Protein AF-A0A8J3P4T7-F1 (afdb_monomer)

Structure (mmCIF, N/CA/C/O backbone):
data_AF-A0A8J3P4T7-F1
#
_entry.id   AF-A0A8J3P4T7-F1
#
loop_
_atom_site.group_PDB
_atom_site.id
_atom_site.type_symbol
_atom_site.label_atom_id
_atom_site.label_alt_id
_atom_site.label_comp_id
_atom_site.label_asym_id
_atom_site.label_entity_id
_atom_site.label_seq_id
_atom_site.pdbx_PDB_ins_code
_atom_site.Cartn_x
_atom_site.Cartn_y
_atom_site.Cartn_z
_atom_site.occupancy
_atom_site.B_iso_or_equiv
_atom_site.auth_seq_id
_atom_site.auth_comp_id
_atom_site.auth_asym_id
_atom_site.auth_atom_id
_atom_site.pdbx_PDB_model_num
ATOM 1 N N . MET A 1 1 ? -15.531 -9.466 11.926 1.00 61.00 1 MET A N 1
ATOM 2 C CA . MET A 1 1 ? -15.523 -8.783 10.620 1.00 61.00 1 MET A CA 1
ATOM 3 C C . MET A 1 1 ? -15.262 -7.348 10.936 1.00 61.00 1 MET A C 1
ATOM 5 O O . MET A 1 1 ? -16.097 -6.675 11.536 1.00 61.00 1 MET A O 1
ATOM 9 N N . ASP A 1 2 ? -14.063 -6.942 10.598 1.00 74.38 2 ASP A N 1
ATOM 10 C CA . ASP A 1 2 ? -13.474 -5.731 11.106 1.00 74.38 2 ASP A CA 1
ATOM 11 C C . ASP A 1 2 ? -13.080 -4.893 9.894 1.00 74.38 2 ASP A C 1
ATOM 13 O O . ASP A 1 2 ? -12.621 -5.418 8.877 1.00 74.38 2 ASP A O 1
ATOM 17 N N . ARG A 1 3 ? -13.363 -3.593 9.956 1.00 80.06 3 ARG A N 1
ATOM 18 C CA . ARG A 1 3 ? -13.157 -2.675 8.839 1.00 80.06 3 ARG A CA 1
ATOM 19 C C . ARG A 1 3 ? -12.398 -1.461 9.326 1.00 80.06 3 ARG A C 1
ATOM 21 O O . ARG A 1 3 ? -12.899 -0.718 10.160 1.00 80.06 3 ARG A O 1
ATOM 28 N N . PHE A 1 4 ? -11.242 -1.237 8.728 1.00 79.94 4 PHE A N 1
ATOM 29 C CA . PHE A 1 4 ? -10.474 -0.017 8.874 1.00 79.94 4 PHE A CA 1
ATOM 30 C C . PHE A 1 4 ? -10.632 0.835 7.631 1.00 79.94 4 PHE A C 1
ATOM 32 O O . PHE A 1 4 ? -10.688 0.334 6.509 1.00 79.94 4 PHE A O 1
ATOM 39 N N . GLU A 1 5 ? -10.683 2.137 7.848 1.00 85.19 5 GLU A N 1
ATOM 40 C CA . GLU A 1 5 ? -10.713 3.127 6.793 1.00 85.19 5 GLU A CA 1
ATOM 41 C C . GLU A 1 5 ? -9.817 4.287 7.212 1.00 85.19 5 GLU A C 1
ATOM 43 O O . GLU A 1 5 ? -10.003 4.855 8.289 1.00 85.19 5 GLU A O 1
ATOM 48 N N . GLY A 1 6 ? -8.828 4.614 6.384 1.00 85.81 6 GLY A N 1
ATOM 49 C CA . GLY A 1 6 ? -7.815 5.592 6.754 1.00 85.81 6 GLY A CA 1
ATOM 50 C C . GLY A 1 6 ? -6.988 6.091 5.580 1.00 85.81 6 GLY A C 1
ATOM 51 O O . GLY A 1 6 ? -6.971 5.503 4.497 1.00 85.81 6 GLY A O 1
ATOM 52 N N . SER A 1 7 ? -6.302 7.206 5.819 1.00 88.75 7 SER A N 1
ATOM 53 C CA . SER A 1 7 ? -5.307 7.746 4.895 1.00 88.75 7 SER A CA 1
ATOM 54 C C . SER A 1 7 ? -3.943 7.125 5.186 1.00 88.75 7 SER A C 1
ATOM 56 O O . SER A 1 7 ? -3.545 6.974 6.340 1.00 88.75 7 SER A O 1
ATOM 58 N N . CYS A 1 8 ? -3.241 6.729 4.135 1.00 87.62 8 CYS A N 1
ATOM 59 C CA . CYS A 1 8 ? -1.933 6.089 4.191 1.00 87.62 8 CYS A CA 1
ATOM 60 C C . CYS A 1 8 ? -1.057 6.620 3.055 1.00 87.62 8 CYS A C 1
ATOM 62 O O . CYS A 1 8 ? -1.539 7.291 2.143 1.00 87.62 8 CYS A O 1
ATOM 64 N N . HIS A 1 9 ? 0.227 6.295 3.092 1.00 89.44 9 HIS A N 1
ATOM 65 C CA . HIS A 1 9 ? 1.133 6.494 1.970 1.00 89.44 9 HIS A CA 1
ATOM 66 C C . HIS A 1 9 ? 1.452 5.154 1.328 1.00 89.44 9 HIS A C 1
ATOM 68 O O . HIS A 1 9 ? 1.671 4.164 2.025 1.00 89.44 9 HIS A O 1
ATOM 74 N N . LEU A 1 10 ? 1.451 5.130 0.000 1.00 88.50 10 LEU A N 1
ATOM 75 C CA . LEU A 1 10 ? 1.885 3.983 -0.774 1.00 88.50 10 LEU A CA 1
ATOM 76 C C . LEU A 1 10 ? 3.315 4.242 -1.243 1.00 88.50 10 LEU A C 1
ATOM 78 O O . LEU A 1 10 ? 3.553 5.046 -2.150 1.00 88.50 10 LEU A O 1
ATOM 82 N N . ASP A 1 11 ? 4.253 3.586 -0.570 1.00 89.62 11 ASP A N 1
ATOM 83 C CA . ASP A 1 11 ? 5.676 3.777 -0.772 1.00 89.62 11 ASP A CA 1
ATOM 84 C C . ASP A 1 11 ? 6.250 2.658 -1.662 1.00 89.62 11 ASP A C 1
ATOM 86 O O . ASP A 1 11 ? 6.135 1.482 -1.327 1.00 89.62 11 ASP A O 1
ATOM 90 N N . TRP A 1 12 ? 6.872 2.995 -2.797 1.00 89.44 12 TRP A N 1
ATOM 91 C CA . TRP A 1 12 ? 7.570 2.003 -3.634 1.00 89.44 12 TRP A CA 1
ATOM 92 C C . TRP A 1 12 ? 9.075 2.146 -3.514 1.00 89.44 12 TRP A C 1
ATOM 94 O O . TRP A 1 12 ? 9.629 3.240 -3.683 1.00 89.44 12 TRP A O 1
ATOM 104 N N . TRP A 1 13 ? 9.742 1.020 -3.299 1.00 85.69 13 TRP A N 1
ATOM 105 C CA .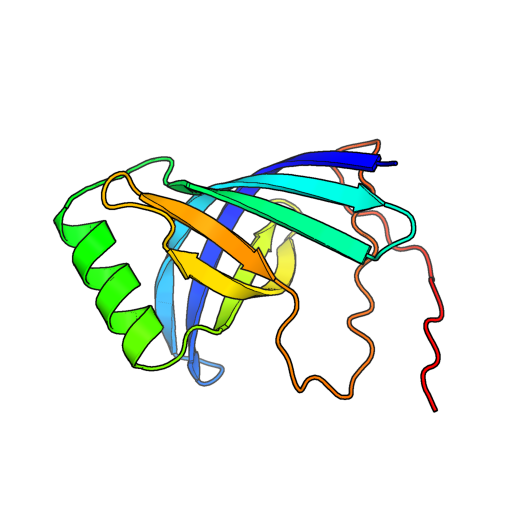 TRP A 1 13 ? 11.172 0.960 -3.053 1.00 85.69 13 TRP A CA 1
ATOM 106 C C . TRP A 1 13 ? 11.854 0.108 -4.119 1.00 85.69 13 TRP A C 1
ATOM 108 O O . TRP A 1 13 ? 11.618 -1.090 -4.209 1.00 85.69 13 TRP A O 1
ATOM 118 N N . ALA A 1 14 ? 12.785 0.696 -4.873 1.00 77.81 14 ALA A N 1
ATOM 119 C CA . ALA A 1 14 ? 13.640 -0.079 -5.781 1.00 77.81 14 ALA A CA 1
ATOM 120 C C . ALA A 1 14 ? 14.607 -0.992 -5.008 1.00 77.81 14 ALA A C 1
ATOM 122 O O . ALA A 1 14 ? 15.140 -1.969 -5.530 1.00 77.81 14 ALA A O 1
ATOM 123 N N . ASN A 1 15 ? 14.929 -0.587 -3.781 1.00 76.31 15 ASN A N 1
ATOM 124 C CA . ASN A 1 15 ? 15.770 -1.280 -2.817 1.00 76.31 15 ASN A CA 1
ATOM 125 C C . ASN A 1 15 ? 15.563 -0.639 -1.436 1.00 76.31 15 ASN A C 1
ATOM 127 O O . ASN A 1 15 ? 14.909 0.396 -1.319 1.00 76.31 15 ASN A O 1
ATOM 131 N N . SER A 1 16 ? 16.209 -1.187 -0.406 1.00 69.75 16 SER A N 1
ATOM 132 C CA . SER A 1 16 ? 16.109 -0.746 0.995 1.00 69.75 16 SER A CA 1
ATOM 133 C C . SER A 1 16 ? 16.494 0.716 1.277 1.00 69.75 16 SER A C 1
ATOM 135 O O . SER A 1 16 ? 16.494 1.136 2.432 1.00 69.75 16 SER A O 1
ATOM 137 N N . SER A 1 17 ? 16.926 1.490 0.281 1.00 74.44 17 SER A N 1
ATOM 138 C CA . SER A 1 17 ? 17.380 2.872 0.464 1.00 74.44 17 SER A CA 1
ATOM 139 C C . SER A 1 17 ? 16.895 3.840 -0.614 1.00 74.44 17 SER A C 1
ATOM 141 O O . SER A 1 17 ? 17.199 5.027 -0.520 1.00 74.44 17 SER A O 1
ATOM 143 N N . LEU A 1 18 ? 16.148 3.373 -1.619 1.00 76.06 18 LEU A N 1
ATOM 144 C CA . LEU A 1 18 ? 15.721 4.196 -2.747 1.00 76.06 18 LEU A CA 1
ATOM 145 C C . LEU A 1 18 ? 14.207 4.102 -2.948 1.00 76.06 18 LEU A C 1
ATOM 147 O O . LEU A 1 18 ? 13.713 3.163 -3.572 1.00 76.06 18 LEU A O 1
ATOM 151 N N . ASN A 1 19 ? 13.500 5.099 -2.418 1.00 80.88 19 ASN A N 1
ATOM 152 C CA . ASN A 1 19 ? 12.064 5.289 -2.601 1.00 80.88 19 ASN A CA 1
ATOM 153 C C . ASN A 1 19 ? 11.806 6.124 -3.868 1.00 80.88 19 ASN A C 1
ATOM 155 O O . ASN A 1 19 ? 12.416 7.181 -4.043 1.00 80.88 19 ASN A O 1
ATOM 159 N N . PHE A 1 20 ? 10.924 5.640 -4.744 1.00 77.56 20 PHE A N 1
ATOM 160 C CA . PHE A 1 20 ? 10.520 6.329 -5.979 1.00 77.56 20 PHE A CA 1
ATOM 161 C C . PHE A 1 20 ? 9.078 6.837 -5.960 1.00 77.56 20 PHE A C 1
ATOM 163 O O . PHE A 1 20 ? 8.715 7.652 -6.806 1.00 77.56 20 PHE A O 1
ATOM 170 N N . CYS A 1 21 ? 8.257 6.359 -5.032 1.00 75.81 21 CYS A N 1
ATOM 171 C CA . CYS A 1 21 ? 6.843 6.688 -4.937 1.00 75.81 21 CYS A CA 1
ATOM 172 C C . CYS A 1 21 ? 6.477 6.782 -3.462 1.00 75.81 21 CYS A C 1
ATOM 174 O O . CYS A 1 21 ? 6.903 5.922 -2.703 1.00 75.81 21 CYS A O 1
ATOM 176 N N . GLY A 1 22 ? 5.699 7.796 -3.085 1.00 81.19 22 GLY A N 1
ATOM 177 C CA . GLY A 1 22 ? 5.224 8.031 -1.716 1.00 81.19 22 GLY A CA 1
ATOM 178 C C . GLY A 1 22 ? 3.849 8.696 -1.707 1.00 81.19 22 GLY A C 1
ATOM 179 O O . GLY A 1 22 ? 3.580 9.605 -0.913 1.00 81.19 22 GLY A O 1
ATOM 180 N N . ASP A 1 23 ? 2.999 8.298 -2.652 1.00 84.81 23 ASP A N 1
ATOM 181 C CA . ASP A 1 23 ? 1.716 8.938 -2.907 1.00 84.81 23 ASP A CA 1
ATOM 182 C C . ASP A 1 23 ? 0.710 8.679 -1.786 1.00 84.81 23 ASP A C 1
ATOM 184 O O . ASP A 1 23 ? 0.590 7.574 -1.253 1.00 84.81 23 ASP A O 1
ATOM 188 N N . ALA A 1 24 ? 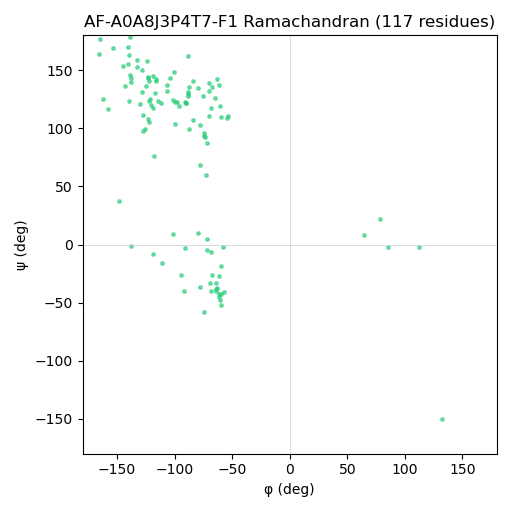-0.036 9.724 -1.429 1.00 89.00 24 ALA A N 1
ATOM 189 C CA . ALA A 1 24 ? -1.079 9.631 -0.422 1.00 89.00 24 ALA A CA 1
ATOM 190 C C . ALA A 1 24 ? -2.307 8.911 -0.998 1.00 89.00 24 ALA A C 1
ATOM 192 O O . ALA A 1 24 ? -2.856 9.288 -2.041 1.00 89.00 24 ALA A O 1
ATOM 193 N N . VAL A 1 25 ? -2.765 7.891 -0.285 1.00 88.56 25 VAL A N 1
ATOM 194 C CA . VAL A 1 25 ? -3.881 7.030 -0.659 1.00 88.56 25 VAL A CA 1
ATOM 195 C C . VAL A 1 25 ? -4.889 6.939 0.477 1.00 88.56 25 VAL A C 1
ATOM 197 O O . VAL A 1 25 ? -4.554 7.031 1.654 1.00 88.56 25 VAL A O 1
ATOM 200 N N . HIS A 1 26 ? -6.148 6.740 0.122 1.00 90.12 26 HIS A N 1
ATOM 201 C CA . HIS A 1 26 ? -7.193 6.347 1.057 1.00 90.12 26 HIS A CA 1
ATOM 202 C C . HIS A 1 26 ? -7.431 4.860 0.893 1.00 90.12 26 HIS A C 1
ATOM 204 O O . HIS A 1 26 ? -7.726 4.430 -0.223 1.00 90.12 26 HIS A O 1
ATOM 210 N N . VAL A 1 27 ? -7.324 4.096 1.974 1.00 87.62 27 VAL A N 1
ATOM 211 C CA . VAL A 1 27 ? -7.521 2.645 1.960 1.00 87.62 27 VAL A CA 1
ATOM 212 C C . VAL A 1 27 ? -8.680 2.244 2.856 1.00 87.62 27 VAL A C 1
ATOM 214 O O . VAL A 1 27 ? -8.919 2.827 3.914 1.00 87.62 27 VAL A O 1
ATOM 217 N N . VAL A 1 28 ? -9.389 1.213 2.423 1.00 87.12 28 VAL A N 1
ATOM 218 C CA . VAL A 1 28 ? -10.394 0.494 3.189 1.00 87.12 28 VAL A CA 1
ATOM 219 C C . VAL A 1 28 ? -9.915 -0.942 3.290 1.00 87.12 28 VAL A C 1
ATOM 221 O O . VAL A 1 28 ? -9.773 -1.617 2.275 1.00 87.12 28 VAL A O 1
ATOM 224 N N . ILE A 1 29 ? -9.660 -1.399 4.509 1.00 83.12 29 ILE A N 1
ATOM 225 C CA . ILE A 1 29 ? -9.188 -2.751 4.801 1.00 83.12 29 ILE A CA 1
ATOM 226 C C . ILE A 1 29 ? -10.312 -3.469 5.535 1.00 83.12 29 ILE A C 1
ATOM 228 O O . ILE A 1 29 ? -10.763 -3.014 6.584 1.00 83.12 29 ILE A O 1
ATOM 232 N N . THR A 1 30 ? -10.774 -4.581 4.985 1.00 79.69 30 THR A N 1
ATOM 233 C CA . THR A 1 30 ? -11.795 -5.450 5.569 1.00 79.69 30 THR A CA 1
ATOM 234 C C . THR A 1 30 ? -11.197 -6.814 5.857 1.00 79.69 30 THR A C 1
ATOM 236 O O . THR A 1 30 ? -10.592 -7.406 4.968 1.00 79.69 30 THR A O 1
ATOM 239 N N . SER A 1 31 ? -11.384 -7.334 7.067 1.00 75.25 31 SER A N 1
ATOM 240 C CA . SER A 1 31 ? -11.015 -8.708 7.410 1.00 75.25 31 SER A CA 1
ATOM 241 C C . SER A 1 31 ? -12.232 -9.558 7.770 1.00 75.25 31 SER A C 1
ATOM 243 O O . SER A 1 31 ? -13.183 -9.101 8.421 1.00 75.25 31 SER A O 1
ATOM 245 N N . ASP A 1 32 ? -12.187 -10.814 7.341 1.00 76.00 32 ASP A N 1
ATOM 246 C CA . ASP A 1 32 ? -13.172 -11.859 7.601 1.00 76.00 32 ASP A CA 1
ATOM 247 C C . ASP A 1 32 ? -12.474 -13.202 7.902 1.00 76.00 32 ASP A C 1
ATOM 249 O O . ASP A 1 32 ? -11.245 -13.286 7.913 1.00 76.00 32 ASP A O 1
ATOM 253 N N . ASP A 1 33 ? -13.244 -14.257 8.184 1.00 72.75 33 ASP A N 1
ATOM 254 C CA . ASP A 1 33 ? -12.705 -15.589 8.505 1.00 72.75 33 ASP A CA 1
ATOM 255 C C . ASP A 1 33 ? -11.848 -16.196 7.370 1.00 72.75 33 ASP A C 1
ATOM 257 O O . ASP A 1 33 ? -11.056 -17.107 7.612 1.00 72.75 33 ASP A O 1
ATOM 261 N N . GLY A 1 34 ? -11.983 -15.695 6.137 1.00 68.62 34 GLY A N 1
ATOM 262 C CA . GLY A 1 34 ? -11.204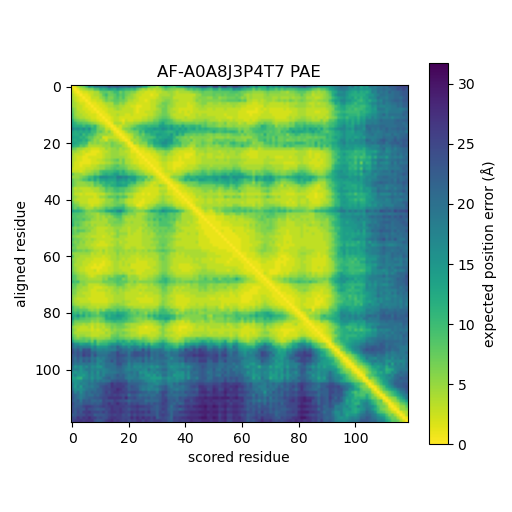 -16.083 4.962 1.00 68.62 34 GLY A CA 1
ATOM 263 C C . GLY A 1 34 ? -9.930 -15.267 4.719 1.00 68.62 34 GLY A C 1
ATOM 264 O O . GLY A 1 34 ? -9.190 -15.592 3.789 1.00 68.62 34 GLY A O 1
ATOM 265 N N . GLY A 1 35 ? -9.646 -14.238 5.526 1.00 72.12 35 GLY A N 1
ATOM 266 C CA . GLY A 1 35 ? -8.442 -13.412 5.407 1.00 72.12 35 GLY A CA 1
ATOM 267 C C . GLY A 1 35 ? -8.728 -11.913 5.453 1.00 72.12 35 GLY A C 1
ATOM 268 O O . GLY A 1 35 ? -9.657 -11.454 6.112 1.00 72.12 35 GLY A O 1
ATOM 269 N N . TRP A 1 36 ? -7.893 -11.126 4.774 1.00 76.50 36 TRP A N 1
ATOM 270 C CA . TRP A 1 36 ? -8.104 -9.689 4.627 1.00 76.50 36 TRP A CA 1
ATOM 271 C C . TRP A 1 36 ? -8.151 -9.295 3.154 1.00 76.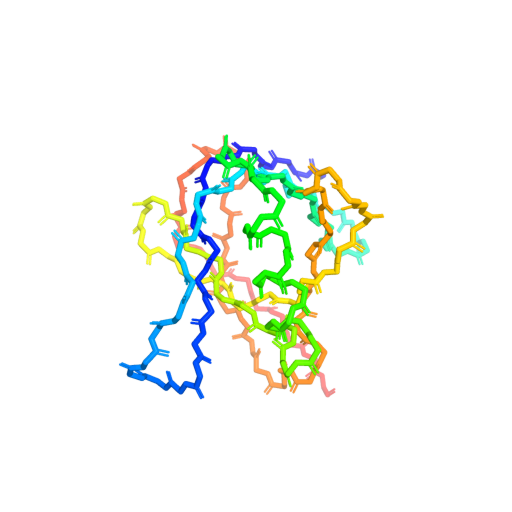50 36 TRP A C 1
ATOM 273 O O . TRP A 1 36 ? -7.421 -9.826 2.318 1.00 76.50 36 TRP A O 1
ATOM 283 N N . HIS A 1 37 ? -9.018 -8.339 2.858 1.00 76.38 37 HIS A N 1
ATOM 284 C CA . HIS A 1 37 ? -9.132 -7.669 1.578 1.00 76.38 37 HIS A CA 1
ATOM 285 C C . HIS A 1 37 ? -8.937 -6.179 1.801 1.00 76.38 37 HIS A C 1
ATOM 287 O O . HIS A 1 37 ? -9.425 -5.631 2.790 1.00 76.38 37 HIS A O 1
ATOM 293 N N . ALA A 1 38 ? -8.236 -5.514 0.896 1.00 84.19 38 ALA A N 1
ATOM 294 C CA . ALA A 1 38 ? -8.121 -4.075 0.965 1.00 84.19 38 ALA A CA 1
ATOM 295 C C . ALA A 1 38 ? -8.268 -3.451 -0.407 1.00 84.19 38 ALA A C 1
ATOM 297 O O . ALA A 1 38 ? -7.733 -3.935 -1.401 1.00 84.19 38 ALA A O 1
ATOM 298 N N . GLU A 1 39 ? -8.968 -2.333 -0.425 1.00 87.94 39 GLU A N 1
ATOM 299 C CA . GLU A 1 39 ? -9.154 -1.505 -1.599 1.00 87.94 39 GLU A CA 1
ATOM 300 C C . GLU A 1 39 ? -8.663 -0.106 -1.277 1.00 87.94 39 GLU A C 1
ATOM 302 O O . GLU A 1 39 ? -8.811 0.383 -0.156 1.00 87.94 39 GLU A O 1
ATOM 307 N N . GLY A 1 40 ? -8.078 0.555 -2.262 1.00 88.94 40 GLY A N 1
ATOM 308 C CA . GLY A 1 40 ? -7.575 1.901 -2.107 1.00 88.94 40 GLY A CA 1
ATOM 309 C C . GLY A 1 40 ? -7.852 2.778 -3.310 1.00 88.94 40 GLY A C 1
ATOM 310 O O . GLY A 1 40 ? -8.195 2.325 -4.405 1.00 88.94 40 GLY A O 1
ATOM 311 N N . ARG A 1 41 ? -7.723 4.078 -3.071 1.00 89.00 41 ARG A N 1
ATOM 312 C CA . ARG A 1 41 ? -7.747 5.114 -4.099 1.00 89.00 41 ARG A CA 1
ATOM 313 C C . ARG A 1 41 ? -6.686 6.163 -3.813 1.00 89.00 41 ARG A C 1
ATOM 315 O O . ARG A 1 41 ? -6.465 6.514 -2.655 1.00 89.00 41 ARG A O 1
ATOM 322 N N . PHE A 1 42 ? -6.087 6.723 -4.854 1.00 86.25 42 PHE A N 1
ATOM 323 C CA . PHE A 1 42 ? -5.194 7.873 -4.704 1.00 86.25 42 PHE A CA 1
ATOM 324 C C . PHE A 1 42 ? -5.968 9.120 -4.259 1.00 86.25 42 PHE A C 1
ATOM 326 O O . PHE A 1 42 ? -7.045 9.415 -4.779 1.00 86.25 42 PHE A O 1
ATOM 333 N N . LEU A 1 43 ? -5.421 9.857 -3.288 1.00 84.50 43 LEU A N 1
ATOM 334 C CA . LEU A 1 43 ? -6.001 11.118 -2.813 1.00 84.50 43 LEU A CA 1
ATOM 335 C C . LEU A 1 43 ? -5.709 12.275 -3.777 1.00 84.50 43 LEU A C 1
ATOM 337 O O . LEU A 1 43 ? -6.569 13.126 -3.994 1.00 84.50 43 LEU A O 1
ATOM 341 N N . ALA A 1 44 ? -4.521 12.282 -4.381 1.00 80.19 44 ALA A N 1
ATOM 342 C CA . ALA A 1 44 ? -4.106 13.243 -5.399 1.00 80.19 44 ALA A CA 1
ATOM 343 C C . ALA A 1 44 ? -3.827 12.507 -6.718 1.00 80.19 44 ALA A C 1
ATOM 345 O O . ALA A 1 44 ? -2.685 12.250 -7.083 1.00 80.19 44 ALA A O 1
ATOM 346 N N . PHE A 1 45 ? -4.894 12.114 -7.413 1.00 75.56 45 PHE A N 1
ATOM 347 C CA . PHE A 1 45 ? -4.781 11.361 -8.659 1.00 75.56 45 PHE A CA 1
ATOM 348 C C . PHE A 1 45 ? -4.448 12.265 -9.856 1.00 75.56 45 PHE A C 1
ATOM 350 O O . PHE A 1 45 ? -5.076 13.308 -10.052 1.00 75.56 45 PHE A O 1
ATOM 357 N N . SER A 1 46 ? -3.498 11.835 -10.688 1.00 82.06 46 SER A N 1
ATOM 358 C CA . SER A 1 46 ? -3.215 12.419 -12.003 1.00 82.06 46 SER A CA 1
ATOM 359 C C . SER A 1 46 ? -2.889 11.314 -13.006 1.00 82.06 46 SER A C 1
ATOM 361 O O . SER A 1 46 ? -2.425 10.247 -12.609 1.00 82.06 46 SER A O 1
ATOM 363 N N . GLU A 1 47 ? -3.098 11.567 -14.300 1.00 80.75 47 GLU A N 1
ATOM 364 C CA . GLU A 1 47 ? -2.741 10.613 -15.365 1.00 80.75 47 GLU A CA 1
ATOM 365 C C . GLU A 1 47 ? -1.249 10.254 -15.311 1.00 80.75 47 GLU A C 1
ATOM 367 O O . GLU A 1 47 ? -0.895 9.083 -15.365 1.00 80.75 47 GLU A O 1
ATOM 372 N N . THR A 1 48 ? -0.378 11.235 -15.057 1.00 81.44 48 THR A N 1
ATOM 373 C CA . THR A 1 48 ? 1.062 11.000 -14.869 1.00 81.44 48 THR A CA 1
ATOM 374 C C . THR A 1 48 ? 1.364 10.122 -13.650 1.00 81.44 48 THR A C 1
ATOM 376 O O . THR A 1 48 ? 2.260 9.282 -13.711 1.00 81.44 48 THR A O 1
ATOM 379 N N . ALA A 1 49 ? 0.622 10.280 -12.547 1.00 79.94 49 ALA A N 1
ATOM 380 C CA . ALA A 1 49 ? 0.773 9.412 -11.378 1.00 79.94 49 ALA A CA 1
ATOM 381 C C . ALA A 1 49 ? 0.299 7.981 -11.678 1.00 79.94 49 ALA A C 1
ATOM 383 O O . ALA A 1 49 ? 0.967 7.028 -11.291 1.00 79.94 49 ALA A O 1
ATOM 384 N N . LEU A 1 50 ? -0.804 7.818 -12.421 1.00 82.69 50 LEU A N 1
ATOM 385 C CA . LEU A 1 50 ? -1.267 6.501 -12.865 1.00 82.69 50 LEU A CA 1
ATOM 386 C C . LEU A 1 50 ? -0.227 5.811 -13.749 1.00 82.69 50 LEU A C 1
ATOM 388 O O . LEU A 1 50 ? 0.067 4.640 -13.523 1.00 82.69 50 LEU A O 1
ATOM 392 N N . GLU A 1 51 ? 0.329 6.516 -14.737 1.00 85.62 51 GLU A N 1
ATOM 393 C CA . GLU A 1 51 ? 1.381 5.978 -15.605 1.00 85.62 51 GLU A CA 1
ATOM 394 C C . GLU A 1 51 ? 2.611 5.562 -14.790 1.00 85.62 51 GLU A C 1
ATOM 396 O O . GLU A 1 51 ? 3.145 4.472 -14.997 1.00 85.62 51 GLU A O 1
ATOM 401 N N . GLY A 1 52 ? 3.014 6.383 -13.814 1.00 84.56 52 GLY A N 1
ATOM 402 C CA . GLY A 1 52 ? 4.106 6.073 -12.894 1.00 84.56 52 GLY A CA 1
ATOM 403 C C . GLY A 1 52 ? 3.842 4.807 -12.082 1.00 84.56 52 GLY A C 1
ATOM 404 O O . GLY A 1 52 ? 4.649 3.883 -12.104 1.00 84.56 52 GLY A O 1
ATOM 405 N N . VAL A 1 53 ? 2.690 4.717 -11.418 1.00 82.88 53 VAL A N 1
ATOM 406 C CA . VAL A 1 53 ? 2.320 3.541 -10.616 1.00 82.88 53 VAL A CA 1
ATOM 407 C C . VAL A 1 53 ? 2.167 2.294 -11.488 1.00 82.88 53 VAL 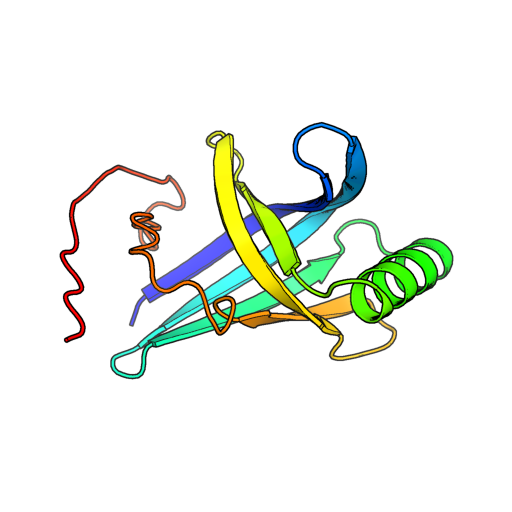A C 1
ATOM 409 O O . VAL A 1 53 ? 2.596 1.218 -11.081 1.00 82.88 53 VAL A O 1
ATOM 412 N N . THR A 1 54 ? 1.614 2.424 -12.696 1.00 86.69 54 THR A N 1
ATOM 413 C CA . THR A 1 54 ? 1.498 1.318 -13.661 1.00 86.69 54 THR A CA 1
ATOM 414 C C . THR A 1 54 ? 2.875 0.795 -14.053 1.00 86.69 54 THR A C 1
ATOM 416 O O . THR A 1 54 ? 3.098 -0.412 -14.033 1.00 86.69 54 THR A O 1
ATOM 419 N N . PHE A 1 55 ? 3.815 1.697 -14.345 1.00 86.69 55 PHE A N 1
ATOM 420 C CA . PHE A 1 55 ? 5.199 1.338 -14.643 1.00 86.69 55 PHE A CA 1
ATOM 421 C C . PHE A 1 55 ? 5.884 0.642 -13.457 1.00 86.69 55 PHE A C 1
ATOM 423 O O . PHE A 1 55 ? 6.566 -0.361 -13.645 1.00 86.69 55 PHE A O 1
ATOM 430 N N . LEU A 1 56 ? 5.675 1.132 -12.232 1.00 87.62 56 LEU A N 1
ATOM 431 C CA . LEU A 1 56 ? 6.210 0.491 -11.029 1.00 87.62 56 LEU A CA 1
ATOM 432 C C . LEU A 1 56 ? 5.607 -0.902 -10.807 1.00 87.62 56 LEU A C 1
ATOM 434 O O . LEU A 1 56 ? 6.348 -1.825 -10.494 1.00 87.62 56 LEU A O 1
ATOM 438 N N . CYS A 1 57 ? 4.303 -1.083 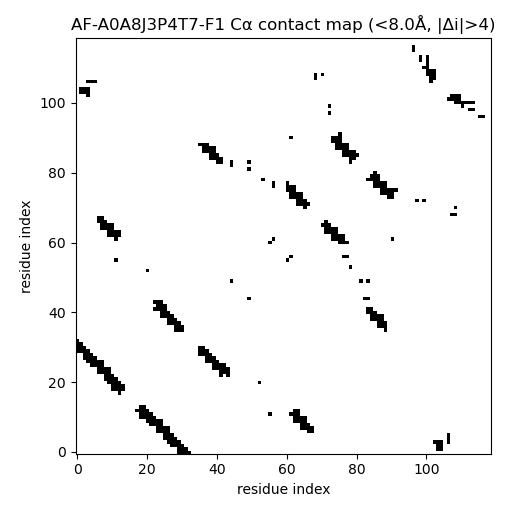-11.044 1.00 86.06 57 CYS A N 1
ATOM 439 C CA . CYS A 1 57 ? 3.648 -2.390 -10.938 1.00 86.06 57 CYS A CA 1
ATOM 440 C C . CYS A 1 57 ? 4.163 -3.412 -11.967 1.00 86.06 57 CYS A C 1
ATOM 442 O O . CYS A 1 57 ? 4.201 -4.599 -11.654 1.00 86.06 57 CYS A O 1
ATOM 444 N N . ASP A 1 58 ? 4.549 -2.974 -13.172 1.00 87.69 58 ASP A N 1
ATOM 445 C CA . ASP A 1 58 ? 5.166 -3.838 -14.196 1.00 87.69 58 ASP A CA 1
ATOM 446 C C . ASP A 1 58 ? 6.579 -4.297 -13.790 1.00 87.69 58 ASP A C 1
ATOM 448 O O . ASP A 1 58 ? 6.977 -5.425 -14.083 1.00 87.69 58 ASP A O 1
ATOM 452 N N . LEU A 1 59 ? 7.322 -3.446 -13.069 1.00 87.38 59 LEU A N 1
ATOM 453 C CA . LEU A 1 59 ? 8.641 -3.780 -12.525 1.00 87.38 59 LEU A CA 1
ATOM 454 C C . LEU A 1 59 ? 8.554 -4.712 -11.315 1.00 87.38 59 LEU A C 1
ATOM 456 O O . LEU A 1 59 ? 9.172 -5.775 -11.307 1.00 87.38 59 LEU A O 1
ATOM 460 N N . ASP A 1 60 ? 7.835 -4.278 -10.283 1.00 85.31 60 ASP A N 1
ATOM 461 C CA . ASP A 1 60 ? 7.563 -5.050 -9.079 1.00 85.31 60 ASP A CA 1
ATOM 462 C C . ASP A 1 60 ? 6.300 -4.499 -8.393 1.00 85.31 60 ASP A C 1
ATOM 464 O O . ASP A 1 60 ? 6.283 -3.349 -7.948 1.00 85.31 60 ASP A O 1
ATOM 468 N N . PRO A 1 61 ? 5.222 -5.289 -8.280 1.00 87.75 61 PRO A N 1
ATOM 469 C CA . PRO A 1 61 ? 3.964 -4.812 -7.723 1.00 87.75 61 PRO A CA 1
ATOM 470 C C . PRO A 1 61 ? 3.958 -4.778 -6.188 1.00 87.75 61 PRO A C 1
ATOM 472 O O . PRO A 1 61 ? 2.882 -4.614 -5.608 1.00 87.75 61 PRO A O 1
ATOM 475 N N . VAL A 1 62 ? 5.097 -4.970 -5.506 1.00 87.06 62 VAL A N 1
ATOM 476 C CA . VAL A 1 62 ? 5.182 -4.916 -4.043 1.00 87.06 62 VAL A CA 1
ATOM 477 C C . VAL A 1 62 ? 5.505 -3.494 -3.593 1.00 87.06 62 VAL A C 1
ATOM 479 O O . VAL A 1 62 ? 6.509 -2.895 -3.964 1.00 87.06 62 VAL A O 1
ATOM 482 N N . PHE A 1 63 ? 4.625 -2.948 -2.764 1.00 89.06 63 PHE A N 1
ATOM 483 C CA . PHE A 1 63 ? 4.734 -1.618 -2.178 1.00 89.06 63 PHE A CA 1
ATOM 484 C C . PHE A 1 63 ? 4.665 -1.736 -0.658 1.00 89.06 63 PHE A C 1
ATOM 486 O O . PHE A 1 63 ? 4.096 -2.687 -0.127 1.00 89.06 63 PHE A O 1
ATOM 493 N N . ASP A 1 64 ? 5.177 -0.739 0.050 1.00 88.75 64 ASP A N 1
ATOM 494 C CA . ASP A 1 64 ? 4.973 -0.582 1.482 1.00 88.75 64 ASP A CA 1
ATOM 495 C C . ASP A 1 64 ? 3.818 0.385 1.738 1.00 88.75 64 ASP A C 1
ATOM 497 O O . ASP A 1 64 ? 3.858 1.561 1.379 1.00 88.75 64 ASP A O 1
ATOM 501 N N . LEU A 1 65 ? 2.771 -0.106 2.396 1.00 86.94 65 LEU A N 1
ATOM 502 C CA . LEU A 1 65 ? 1.678 0.718 2.884 1.00 86.94 65 LEU A CA 1
ATOM 503 C C . LEU A 1 65 ? 2.061 1.308 4.241 1.00 86.94 65 LEU A C 1
ATOM 505 O O . LEU A 1 65 ? 2.084 0.600 5.250 1.00 86.94 65 LEU A O 1
ATOM 509 N N . ARG A 1 66 ? 2.353 2.608 4.269 1.00 87.69 66 ARG A N 1
ATOM 510 C CA . ARG A 1 66 ? 2.749 3.343 5.470 1.00 87.69 66 ARG A CA 1
ATOM 511 C C . ARG A 1 66 ? 1.568 4.083 6.091 1.00 87.69 66 ARG A C 1
ATOM 513 O O . ARG A 1 66 ? 0.948 4.940 5.463 1.00 87.69 66 ARG A O 1
ATOM 520 N N . PHE A 1 67 ? 1.293 3.783 7.353 1.00 83.38 67 PHE A N 1
ATOM 521 C CA . PHE A 1 67 ? 0.251 4.417 8.159 1.00 83.38 67 PHE A CA 1
ATOM 522 C C . PHE A 1 67 ? 0.787 5.665 8.875 1.00 83.38 67 PHE A C 1
ATOM 524 O O . PHE A 1 67 ? 1.996 5.822 9.051 1.00 83.38 67 PHE A O 1
ATOM 531 N N . GLU A 1 68 ? -0.109 6.537 9.347 1.00 78.88 68 GLU A N 1
ATOM 532 C CA . GLU A 1 68 ? 0.264 7.764 10.078 1.00 78.88 68 GLU A CA 1
ATOM 533 C C . GLU A 1 68 ? 1.033 7.491 11.384 1.00 78.88 68 GLU A C 1
ATOM 535 O O . GLU A 1 68 ? 1.866 8.298 11.787 1.00 78.88 68 GLU A O 1
ATOM 540 N N . ASP A 1 69 ? 0.818 6.328 12.008 1.00 75.94 69 ASP A N 1
ATOM 541 C CA . ASP A 1 69 ? 1.561 5.872 13.196 1.00 75.94 69 ASP A CA 1
ATOM 542 C C . ASP A 1 69 ? 3.016 5.453 12.872 1.00 75.94 69 ASP A C 1
ATOM 544 O O . ASP A 1 69 ? 3.804 5.127 13.754 1.00 75.94 69 ASP A O 1
ATOM 548 N N . GLY A 1 70 ? 3.396 5.458 11.589 1.00 76.25 70 GLY A N 1
ATOM 549 C CA . GLY A 1 70 ? 4.719 5.053 11.111 1.00 76.25 70 GLY A CA 1
ATOM 550 C C . GLY A 1 70 ? 4.872 3.549 10.879 1.00 76.25 70 GLY A C 1
ATOM 551 O O . GLY A 1 70 ? 5.920 3.113 10.406 1.00 76.25 70 GLY A O 1
ATOM 552 N N . GLY A 1 71 ? 3.837 2.753 11.165 1.00 79.31 71 GLY A N 1
ATOM 553 C CA . GLY A 1 71 ? 3.780 1.348 10.769 1.00 79.31 71 GLY A CA 1
ATOM 554 C C . GLY A 1 71 ? 3.773 1.195 9.246 1.00 79.31 71 GLY A C 1
ATOM 555 O O . GLY A 1 71 ? 3.150 1.991 8.546 1.00 79.31 71 GLY A O 1
ATOM 556 N N . THR A 1 72 ? 4.452 0.170 8.738 1.00 83.38 72 THR A N 1
ATOM 557 C CA . THR A 1 72 ? 4.545 -0.143 7.305 1.00 83.38 72 THR A CA 1
ATOM 558 C C . THR A 1 72 ? 4.181 -1.599 7.068 1.00 83.38 72 THR A C 1
ATOM 560 O O . THR A 1 72 ? 4.715 -2.469 7.752 1.00 83.38 72 THR A O 1
ATOM 563 N N . ILE A 1 73 ? 3.303 -1.879 6.110 1.00 81.12 73 ILE A N 1
ATOM 564 C CA . ILE A 1 73 ? 2.926 -3.248 5.741 1.00 81.12 73 ILE A CA 1
ATOM 565 C C . ILE A 1 73 ? 3.252 -3.460 4.263 1.00 81.12 73 ILE A C 1
ATOM 567 O O . ILE A 1 73 ? 2.736 -2.700 3.442 1.00 81.12 73 ILE A O 1
ATOM 571 N N . PRO A 1 74 ? 4.042 -4.483 3.899 1.00 84.75 74 PRO A N 1
ATOM 572 C CA . PRO A 1 74 ? 4.266 -4.791 2.498 1.00 84.75 74 PRO A CA 1
ATOM 573 C C . PRO A 1 74 ? 2.978 -5.363 1.899 1.00 84.75 74 PRO A C 1
ATOM 575 O O . PRO A 1 74 ? 2.339 -6.249 2.473 1.00 84.75 74 PRO A O 1
ATOM 578 N N . VAL A 1 75 ? 2.591 -4.851 0.739 1.00 85.50 75 VAL A N 1
ATOM 579 C CA . VAL A 1 75 ? 1.356 -5.181 0.029 1.00 85.50 75 VAL A CA 1
ATOM 580 C C . VAL A 1 75 ? 1.635 -5.336 -1.457 1.00 85.50 75 VAL A C 1
ATOM 582 O O . VAL A 1 75 ? 2.429 -4.599 -2.032 1.00 85.50 75 VAL A O 1
ATOM 585 N N . THR A 1 76 ? 0.953 -6.274 -2.104 1.00 88.19 76 THR A N 1
ATOM 586 C CA . THR A 1 76 ? 0.930 -6.349 -3.565 1.00 88.19 76 THR A CA 1
ATOM 587 C C . THR A 1 76 ? -0.228 -5.516 -4.093 1.00 88.19 76 THR A C 1
ATOM 589 O O . THR A 1 76 ? -1.383 -5.765 -3.730 1.00 88.19 76 THR A O 1
ATOM 592 N N . VAL A 1 77 ? 0.090 -4.539 -4.942 1.00 88.50 77 VAL A N 1
ATOM 593 C CA . VAL A 1 77 ? -0.859 -3.607 -5.557 1.00 88.50 77 VAL A CA 1
ATOM 594 C C . VAL A 1 77 ? -1.396 -4.185 -6.860 1.00 88.50 77 VAL A C 1
ATOM 596 O O . VAL A 1 77 ? -0.641 -4.602 -7.733 1.00 88.50 77 VAL A O 1
ATOM 599 N N . HIS A 1 78 ? -2.717 -4.150 -7.012 1.00 88.19 78 HIS A N 1
ATOM 600 C CA . HIS A 1 78 ? -3.427 -4.532 -8.229 1.00 88.19 78 HIS A CA 1
ATOM 601 C C . HIS A 1 78 ? -4.274 -3.355 -8.693 1.00 88.19 78 HIS A C 1
ATOM 603 O O . HIS A 1 78 ? -5.284 -3.031 -8.070 1.00 88.19 78 HIS A O 1
ATOM 609 N N . LEU A 1 79 ? -3.880 -2.694 -9.779 1.00 87.00 79 LEU A N 1
ATOM 610 C CA . LEU A 1 79 ? -4.676 -1.607 -10.349 1.00 87.00 79 LEU A CA 1
ATOM 611 C C . LEU A 1 79 ? -6.019 -2.154 -10.858 1.00 87.00 79 LEU A C 1
ATOM 613 O O . LEU A 1 79 ? -6.057 -3.105 -11.636 1.00 87.00 79 LEU A O 1
ATOM 617 N N . ILE A 1 80 ? -7.123 -1.561 -10.399 1.00 84.12 80 ILE A N 1
ATOM 618 C CA . ILE A 1 80 ? -8.488 -1.959 -10.776 1.00 84.12 80 ILE A CA 1
ATOM 619 C C . ILE A 1 80 ? -8.955 -1.150 -11.987 1.00 84.12 80 ILE A C 1
ATOM 621 O O . ILE A 1 80 ? -9.640 -1.686 -12.858 1.00 84.12 80 ILE A O 1
ATOM 625 N N . ASP A 1 81 ? -8.630 0.146 -12.036 1.00 78.56 81 ASP A N 1
ATOM 626 C CA . ASP A 1 81 ? -9.030 1.020 -13.136 1.00 78.56 81 ASP A CA 1
ATOM 627 C C . ASP A 1 81 ? -8.093 2.212 -13.374 1.00 78.56 81 ASP A C 1
ATOM 629 O O . ASP A 1 81 ? -7.243 2.569 -12.558 1.00 78.56 81 ASP A O 1
ATOM 633 N N . GLU A 1 82 ? -8.325 2.884 -14.503 1.00 75.88 82 GLU A N 1
ATOM 634 C CA . GLU A 1 82 ? -7.635 4.109 -14.926 1.00 75.88 82 GLU A CA 1
ATOM 635 C C . GLU A 1 82 ? -8.035 5.350 -14.103 1.00 75.88 82 GLU A C 1
ATOM 637 O O . GLU A 1 82 ? -7.633 6.467 -14.411 1.00 75.88 82 GLU A O 1
ATOM 642 N N . ARG A 1 83 ? -8.860 5.192 -13.060 1.00 75.12 83 ARG A N 1
ATOM 643 C CA . ARG A 1 83 ? -9.252 6.272 -12.140 1.00 75.12 83 ARG A CA 1
ATOM 644 C C . ARG A 1 83 ? -8.474 6.215 -10.830 1.00 75.12 83 ARG A C 1
ATOM 646 O O . ARG A 1 83 ? -8.814 6.933 -9.889 1.00 75.12 83 ARG A O 1
ATOM 653 N N . GLY A 1 84 ? -7.455 5.358 -10.761 1.00 76.81 84 GLY A N 1
ATOM 654 C CA . GLY A 1 84 ? -6.592 5.236 -9.597 1.00 76.81 84 GLY A CA 1
ATOM 655 C C . GLY A 1 84 ? -7.213 4.437 -8.463 1.00 76.81 84 GLY A C 1
ATOM 6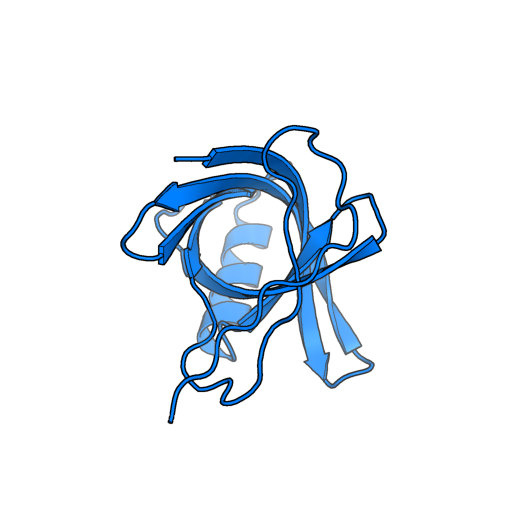56 O O . GLY A 1 84 ? -6.808 4.623 -7.315 1.00 76.81 84 GLY A O 1
ATOM 657 N N . ARG A 1 85 ? -8.200 3.579 -8.749 1.00 86.00 85 ARG A N 1
ATOM 658 C CA . ARG A 1 85 ? -8.614 2.548 -7.794 1.00 86.00 85 ARG A CA 1
ATOM 659 C C . ARG A 1 85 ? -7.708 1.337 -7.918 1.00 86.00 85 ARG A C 1
ATOM 661 O O . ARG A 1 85 ? -7.349 0.924 -9.020 1.00 86.00 85 ARG A O 1
ATOM 668 N N . PHE A 1 86 ? -7.381 0.746 -6.782 1.00 88.75 86 PHE A N 1
ATOM 669 C CA . PHE A 1 86 ? -6.535 -0.433 -6.705 1.00 88.75 86 PHE A CA 1
ATOM 670 C C . PHE A 1 86 ? -6.987 -1.353 -5.571 1.00 88.75 86 PHE A C 1
ATOM 672 O O . PHE A 1 86 ? -7.582 -0.904 -4.595 1.00 88.75 86 PHE A O 1
ATOM 679 N N . ALA A 1 87 ? -6.702 -2.641 -5.706 1.00 88.62 87 ALA A N 1
ATOM 680 C CA . ALA A 1 87 ? -6.800 -3.617 -4.635 1.00 88.62 87 ALA A CA 1
ATOM 681 C C . ALA A 1 87 ? -5.404 -3.877 -4.072 1.00 88.62 87 ALA A C 1
ATOM 683 O O . ALA A 1 87 ? -4.408 -3.829 -4.794 1.00 88.62 87 ALA A O 1
ATOM 684 N N . LEU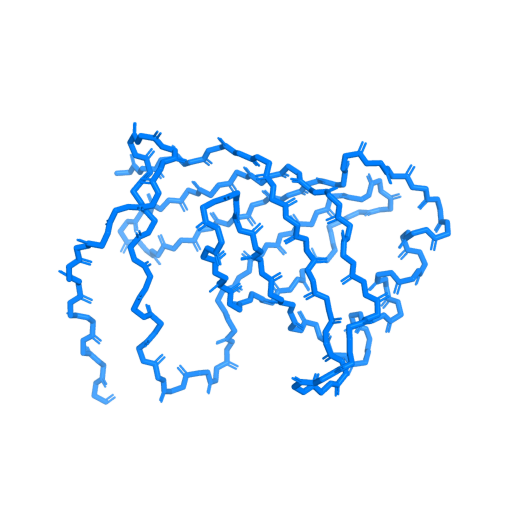 A 1 88 ? -5.335 -4.170 -2.781 1.00 87.88 88 LEU A N 1
ATOM 685 C CA . LEU A 1 88 ? -4.126 -4.604 -2.105 1.00 87.88 88 LEU A CA 1
ATOM 686 C C . LEU A 1 88 ? -4.336 -6.023 -1.594 1.00 87.88 88 LEU A C 1
ATOM 688 O O . LEU A 1 88 ? -5.401 -6.380 -1.086 1.00 87.88 88 LEU A O 1
ATOM 692 N N . THR A 1 89 ? -3.290 -6.825 -1.717 1.00 83.19 89 THR A N 1
ATOM 693 C CA . THR A 1 89 ? -3.259 -8.202 -1.220 1.00 83.19 89 THR A CA 1
ATOM 694 C C . THR A 1 89 ? -1.973 -8.444 -0.451 1.00 83.19 89 THR A C 1
ATOM 696 O O . THR A 1 89 ? -0.992 -7.716 -0.623 1.0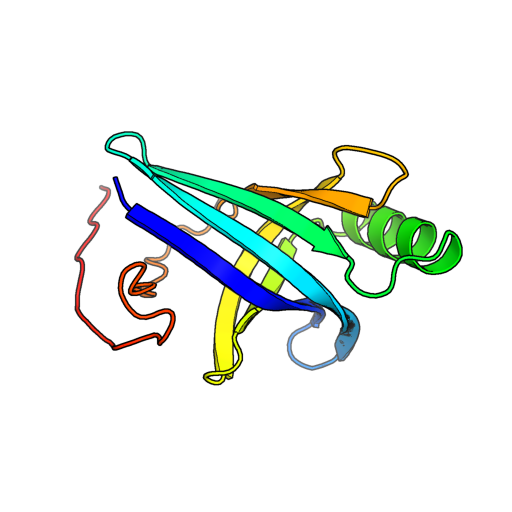0 83.19 89 THR A O 1
ATOM 699 N N . ALA A 1 90 ? -1.968 -9.463 0.408 1.00 74.38 90 ALA A N 1
ATOM 700 C CA . ALA A 1 90 ? -0.738 -9.901 1.048 1.00 74.38 90 ALA A CA 1
ATOM 701 C C . ALA A 1 90 ? 0.260 -10.366 -0.025 1.00 74.38 90 ALA A C 1
ATOM 703 O O . ALA A 1 90 ? -0.151 -11.089 -0.939 1.00 74.38 90 ALA A O 1
ATOM 704 N N . PRO A 1 91 ? 1.550 -10.006 0.077 1.00 65.50 91 PRO A N 1
ATOM 705 C CA . PRO A 1 91 ? 2.542 -10.465 -0.878 1.00 65.50 91 PRO A CA 1
ATOM 706 C C . PRO A 1 91 ? 2.631 -11.990 -0.854 1.00 65.50 91 PRO A C 1
ATOM 708 O O . PRO A 1 91 ? 2.953 -12.606 0.166 1.00 65.50 91 PRO A O 1
ATOM 711 N N . THR A 1 92 ? 2.343 -12.619 -1.990 1.00 56.34 92 THR A N 1
ATOM 712 C CA . THR A 1 92 ? 2.498 -14.064 -2.150 1.00 56.34 92 THR A CA 1
ATOM 713 C C . THR A 1 92 ? 3.982 -14.415 -2.115 1.00 56.34 92 THR A C 1
ATOM 715 O O . THR A 1 92 ? 4.734 -13.978 -2.980 1.00 56.34 92 THR A O 1
ATOM 718 N N . GLY A 1 93 ? 4.411 -15.210 -1.130 1.00 43.19 93 GLY A N 1
ATOM 719 C CA . GLY A 1 93 ? 5.803 -15.667 -1.010 1.00 43.19 93 GLY A CA 1
ATOM 720 C C . GLY A 1 93 ? 6.577 -15.107 0.183 1.00 43.19 93 GLY A C 1
ATOM 721 O O . GLY A 1 93 ? 7.704 -15.542 0.423 1.00 43.19 93 GLY A O 1
ATOM 722 N N . LEU A 1 94 ? 5.978 -14.227 0.992 1.00 42.31 94 LEU A N 1
ATOM 723 C CA . LEU A 1 94 ? 6.496 -13.955 2.331 1.00 42.31 94 LEU A CA 1
ATOM 724 C C . LEU A 1 94 ? 6.209 -15.164 3.228 1.00 42.31 94 LEU A C 1
ATOM 726 O O . LEU A 1 94 ? 5.199 -15.242 3.920 1.00 42.31 94 LEU A O 1
ATOM 730 N N . SER A 1 95 ? 7.132 -16.127 3.210 1.00 35.50 95 SER A N 1
ATOM 731 C CA . SER A 1 95 ? 7.264 -17.171 4.231 1.00 35.50 95 SER A CA 1
ATOM 732 C C . SER A 1 95 ? 7.838 -16.544 5.506 1.00 35.50 95 SER A C 1
ATOM 734 O O . SER A 1 95 ? 8.943 -16.854 5.944 1.00 35.50 95 SER A O 1
ATOM 736 N N . GLY A 1 96 ? 7.125 -15.570 6.053 1.00 36.81 96 GLY A N 1
ATOM 737 C CA . GLY A 1 96 ? 7.514 -14.817 7.229 1.00 36.81 96 GLY A CA 1
ATOM 738 C C . GLY A 1 96 ? 6.279 -14.142 7.788 1.00 36.81 96 GLY A C 1
ATOM 739 O O . GLY A 1 96 ? 5.565 -13.453 7.065 1.00 36.81 96 GLY A O 1
ATOM 740 N N . THR A 1 97 ? 6.011 -14.384 9.067 1.00 33.72 97 THR A N 1
ATOM 741 C CA . THR A 1 97 ? 4.921 -13.759 9.811 1.00 33.72 97 THR A CA 1
ATOM 742 C C . THR A 1 97 ? 5.041 -12.240 9.689 1.00 33.72 97 THR A C 1
ATOM 744 O O . THR A 1 97 ? 5.955 -11.635 10.248 1.00 33.72 97 THR A O 1
ATOM 747 N N . ILE A 1 98 ? 4.133 -11.614 8.938 1.00 38.75 98 ILE A N 1
ATOM 748 C CA . ILE A 1 98 ? 3.926 -10.168 9.007 1.00 38.75 98 ILE A CA 1
ATOM 749 C C . ILE A 1 98 ? 3.189 -9.922 10.325 1.00 38.75 98 ILE A C 1
ATOM 751 O O . ILE A 1 98 ? 1.968 -10.032 10.404 1.00 38.75 98 ILE A O 1
ATOM 755 N N . ASP A 1 99 ? 3.951 -9.657 11.384 1.00 36.94 99 ASP A N 1
ATOM 756 C CA . ASP A 1 99 ? 3.444 -9.354 12.726 1.00 36.94 99 ASP A CA 1
ATOM 757 C C . ASP A 1 99 ? 2.952 -7.893 12.772 1.00 36.94 99 ASP A C 1
ATOM 759 O O . ASP A 1 99 ? 3.561 -7.012 13.376 1.00 36.94 99 ASP A O 1
ATOM 763 N N . TYR A 1 100 ? 1.861 -7.609 12.059 1.00 40.72 100 TYR A N 1
ATOM 764 C CA . TYR A 1 100 ? 1.173 -6.320 12.110 1.00 40.72 100 TYR A CA 1
ATOM 765 C C . TYR A 1 100 ? -0.302 -6.556 12.438 1.00 40.72 100 TYR A C 1
ATOM 767 O O . TYR A 1 100 ? -1.107 -6.880 11.568 1.00 40.72 100 TYR A O 1
ATOM 775 N N . GLN A 1 101 ? -0.677 -6.377 13.709 1.00 45.66 101 GLN A N 1
ATOM 776 C CA . GLN A 1 101 ? -2.085 -6.207 14.066 1.00 45.66 101 GLN A CA 1
ATOM 777 C C . GLN A 1 101 ? -2.513 -4.779 13.739 1.00 45.66 101 GLN A C 1
ATOM 779 O O . GLN A 1 101 ? -2.223 -3.839 14.480 1.00 45.66 101 GLN A O 1
ATOM 784 N N . LEU A 1 102 ? -3.226 -4.628 12.627 1.00 41.50 102 LEU A N 1
ATOM 785 C CA . LEU A 1 102 ? -4.023 -3.439 12.376 1.00 41.50 102 LEU A CA 1
ATOM 786 C C . LEU A 1 102 ? -5.213 -3.484 13.346 1.00 41.50 102 LEU A C 1
ATOM 788 O O . LEU A 1 102 ? -6.073 -4.356 13.231 1.00 41.50 102 LEU A O 1
ATOM 792 N N . ASP A 1 103 ? -5.246 -2.595 14.340 1.00 41.09 103 ASP A N 1
ATOM 793 C CA . ASP A 1 103 ? -6.425 -2.448 15.195 1.00 41.09 103 ASP A CA 1
ATOM 794 C C . ASP A 1 103 ? -7.506 -1.715 14.393 1.00 41.09 103 ASP A C 1
ATOM 796 O O . ASP A 1 103 ? -7.547 -0.486 14.288 1.00 41.09 103 ASP A O 1
ATOM 800 N N . LEU A 1 104 ? -8.366 -2.513 13.765 1.00 45.34 104 LEU A N 1
ATOM 801 C CA . LEU A 1 104 ? -9.428 -2.056 12.873 1.00 45.34 104 LEU A CA 1
ATOM 802 C C . LEU A 1 104 ? -10.537 -1.287 13.628 1.00 45.34 104 LEU A C 1
ATOM 804 O O . LEU A 1 104 ? -11.433 -0.735 12.998 1.00 45.34 104 LEU A O 1
ATOM 808 N N . THR A 1 105 ? -10.486 -1.232 14.967 1.00 37.25 105 THR A N 1
ATOM 809 C CA . THR A 1 105 ? -11.520 -0.621 15.819 1.00 37.25 105 THR A CA 1
ATOM 810 C C . THR A 1 105 ? -11.228 0.836 16.177 1.00 37.25 105 THR A C 1
ATOM 812 O O . THR A 1 105 ? -12.153 1.608 16.429 1.00 37.25 105 THR A O 1
ATOM 815 N N . THR A 1 106 ? -9.951 1.232 16.183 1.00 38.84 106 THR A N 1
ATOM 816 C CA . THR A 1 106 ? -9.524 2.563 16.648 1.00 38.84 106 THR A CA 1
ATOM 817 C C . THR A 1 106 ? -8.843 3.410 15.584 1.00 38.84 106 THR A C 1
ATOM 819 O O . THR A 1 106 ? -8.572 4.584 15.826 1.00 38.84 106 THR A O 1
ATOM 822 N N . GLY A 1 107 ? -8.539 2.843 14.416 1.00 41.66 107 GLY A N 1
ATOM 823 C CA . GLY A 1 107 ? -7.733 3.542 13.421 1.00 41.66 107 GLY A CA 1
ATOM 824 C C . GLY A 1 107 ? -6.292 3.819 13.883 1.00 41.66 107 GLY A C 1
ATOM 825 O O . GLY A 1 107 ? -5.563 4.545 13.216 1.00 41.66 107 GLY A O 1
ATOM 826 N N . SER A 1 108 ? -5.878 3.261 15.024 1.00 40.84 108 SER A N 1
ATOM 827 C CA . SER A 1 108 ? -4.585 3.491 15.660 1.00 40.84 108 SER A CA 1
ATOM 828 C C . SER A 1 108 ? -3.944 2.134 15.923 1.00 40.84 108 SER A C 1
ATOM 830 O O . SER A 1 108 ? -4.443 1.335 16.713 1.00 40.84 108 SER A O 1
ATOM 832 N N . GLY A 1 109 ? -2.857 1.840 15.207 1.00 39.84 109 GLY A N 1
ATOM 833 C CA . GLY A 1 109 ? -2.134 0.582 15.344 1.00 39.84 109 GLY A CA 1
ATOM 834 C C . GLY A 1 109 ? -1.617 0.415 16.769 1.00 39.84 109 GLY A C 1
ATOM 835 O O . GLY A 1 109 ? -0.697 1.108 17.189 1.00 39.84 109 GLY A O 1
ATOM 836 N N . ARG A 1 110 ? -2.190 -0.518 17.536 1.00 42.66 110 ARG A N 1
ATOM 837 C CA . ARG A 1 110 ? -1.640 -0.908 18.835 1.00 42.66 110 ARG A CA 1
ATOM 838 C C . ARG A 1 110 ? -1.177 -2.352 18.776 1.00 42.66 110 ARG A C 1
ATOM 840 O O . ARG A 1 110 ? -1.952 -3.257 18.495 1.00 42.66 110 ARG A O 1
ATOM 847 N N . ARG A 1 111 ? 0.104 -2.555 19.093 1.00 34.41 111 ARG A N 1
ATOM 848 C CA . ARG A 1 111 ? 0.766 -3.863 19.141 1.00 34.41 111 ARG A CA 1
ATOM 849 C C . ARG A 1 111 ? -0.011 -4.828 20.040 1.00 34.41 111 ARG A C 1
ATOM 851 O O . ARG A 1 111 ? -0.011 -4.667 21.259 1.00 34.41 111 ARG A O 1
ATOM 858 N N . SER A 1 112 ? -0.625 -5.833 19.437 1.00 38.16 112 SER A N 1
ATOM 859 C CA . SER A 1 112 ? -1.045 -7.067 20.097 1.00 38.16 112 SER A CA 1
ATOM 860 C C . SER A 1 112 ? -0.596 -8.244 19.220 1.00 38.16 112 SER A C 1
ATOM 862 O O . SER A 1 112 ? -0.338 -8.068 18.031 1.00 38.16 112 SER A O 1
ATOM 864 N N . GLU A 1 113 ? -0.370 -9.397 19.844 1.00 33.38 113 GLU A N 1
ATOM 865 C CA . GLU A 1 113 ? 0.243 -10.594 19.256 1.00 33.38 113 GLU A CA 1
ATOM 866 C C . GLU A 1 113 ? -0.840 -11.500 18.643 1.00 33.38 113 GLU A C 1
ATOM 868 O O . GLU A 1 113 ? -1.712 -11.977 19.372 1.00 33.38 113 GLU A O 1
ATOM 873 N N . VAL A 1 114 ? -0.760 -11.808 17.340 1.00 34.44 114 VAL A N 1
ATOM 874 C CA . VAL A 1 114 ? -1.513 -12.930 16.741 1.00 34.44 114 VAL A CA 1
ATOM 875 C C . VAL A 1 114 ? -0.525 -13.884 16.100 1.00 34.44 114 VAL A C 1
ATOM 877 O O . VAL A 1 114 ? 0.034 -13.630 15.037 1.00 34.44 114 VAL A O 1
ATOM 880 N N . ARG A 1 115 ? -0.321 -15.019 16.764 1.00 29.16 115 ARG A N 1
ATOM 881 C CA . ARG A 1 115 ? 0.489 -16.119 16.249 1.00 29.16 115 ARG A CA 1
ATOM 882 C C . ARG A 1 115 ? -0.275 -16.849 15.148 1.00 29.16 115 ARG A C 1
ATOM 884 O O . ARG A 1 115 ? -1.066 -17.744 15.431 1.00 29.16 115 ARG A O 1
ATOM 891 N N . GLY A 1 116 ? -0.008 -16.489 13.899 1.00 29.39 116 GLY A N 1
ATOM 892 C CA . GLY A 1 116 ? -0.290 -17.343 12.750 1.00 29.39 116 GLY A CA 1
ATOM 893 C C . GLY A 1 116 ? 0.901 -18.263 12.500 1.00 29.39 116 GLY A C 1
ATOM 894 O O . GLY A 1 116 ? 1.899 -17.826 11.933 1.00 29.39 116 GLY A O 1
ATOM 895 N N . ALA A 1 117 ? 0.818 -19.515 12.951 1.00 26.62 117 ALA A N 1
ATOM 896 C CA . ALA A 1 117 ? 1.721 -20.569 12.501 1.00 26.62 117 ALA A CA 1
ATOM 897 C C . ALA A 1 117 ? 1.117 -21.221 11.253 1.00 26.62 117 ALA A C 1
ATOM 899 O O . ALA A 1 117 ? -0.039 -21.642 11.285 1.00 26.62 117 ALA A O 1
ATOM 900 N N . VAL A 1 118 ? 1.897 -21.313 10.180 1.00 35.78 118 VAL A N 1
ATOM 901 C CA . VAL A 1 118 ? 1.614 -22.202 9.050 1.00 35.78 118 VAL A CA 1
ATOM 902 C C . VAL A 1 118 ? 2.823 -23.122 8.890 1.00 35.78 118 VAL A C 1
ATOM 904 O O . VAL A 1 118 ? 3.955 -22.638 8.866 1.00 35.78 118 VAL A O 1
ATOM 907 N N . GLU A 1 119 ? 2.568 -24.433 8.934 1.00 31.97 119 GLU A N 1
ATOM 908 C CA . GLU A 1 119 ? 3.557 -25.508 8.725 1.00 31.97 119 GLU A CA 1
ATOM 909 C C . GLU A 1 119 ? 4.144 -25.497 7.309 1.00 31.97 119 GLU A C 1
ATOM 911 O O . GLU A 1 119 ? 3.392 -25.184 6.355 1.00 31.97 119 GLU A O 1
#

Foldseek 3Di:
DFKAWDKWWWWDDPDPPRTDGTFIKIKIWDADPVGIKMKIFTPDDDLVVLVVLVVSLVVPQWTWTAAPLRDTAIWRWADPDSRRMIITDHDPPPPDDPQFDDPRPPSDGDRDGDDDDDD

Nearest PDB structures (foldseek):
  7om8-assembly1_Z  TM=3.654E-01  e=2.755E+00  Sus scrofa
  5ods-assembly3_C  TM=3.964E-01  e=4.506E+00  Mus musculus
  7ung-assembly1_W  TM=3.417E-01  e=6.606E+00  Homo sapiens
  3iyv-assembly1_A  TM=2.654E-01  e=5.309E+00  Bos taurus

Secondary structure (DSSP, 8-state):
-EEEEEEEEEEEEEETTEEEEEEEEEEEEEEETTEEEEEEEESS--HHHHHHHHHHHHH--EEEEEETTS-EEEEEEEE--TTSEEEEEPPTT--S-------TTTSS-----------

Sequence (119 aa):
MDRFEGSCHLDWWANSSLNFCGDAVHVVITSDDGGWHAEGRFLAFSETALEGVTFLCDLDPVFDLRFEDGGTIPVTVHLIDERGRFALTAPTGLSGTIDYQLDLTTGSGRRSEVRGAVE

Mean predicted aligned error: 10.37 Å

Organism: NCBI:txid310354

Radius of gyration: 14.22 Å; Cα contacts (8 Å, |Δi|>4): 222; chains: 1; bounding box: 33×39×36 Å

pLDDT: mean 72.03, std 19.66, range [26.62, 90.12]

Solvent-accessible surface area (backbone atoms only — not comparable to full-atom values): 7032 Å² total; per-residue (Å²): 120,45,58,31,71,49,67,31,28,46,29,32,56,90,47,102,84,42,73,82,43,67,51,50,27,39,37,39,38,40,35,51,100,91,47,69,47,30,40,33,33,52,72,81,74,45,71,69,54,48,54,51,52,52,53,44,42,74,76,52,34,60,29,34,42,31,39,87,89,69,52,69,45,72,27,28,59,41,81,73,49,98,83,43,35,28,36,39,39,75,52,88,81,65,90,58,81,78,88,67,47,73,36,39,87,71,80,52,76,53,93,57,89,75,89,75,84,79,136